Protein AF-A0A7Y1SN91-F1 (afdb_monomer_lite)

Secondary structure (DSSP, 8-state):
------HHHHHHHHHHHGGGG----------GGGSHHHHHHHHH-TTPPPGGGSPPPPS-PPPHHHHHHHHHHHHHHHHT-PPPPTT--PPPHHHHHHHHHHHHHHHHHHHHHS--

pLDDT: mean 74.77, std 13.77, range [41.28, 97.25]

Radius of gyration: 32.67 Å; chains: 1; bounding box: 34×99×69 Å

Structure (mmCIF, N/CA/C/O backbone):
data_AF-A0A7Y1SN91-F1
#
_entry.id   AF-A0A7Y1SN91-F1
#
loop_
_atom_site.group_PDB
_atom_site.id
_atom_site.type_symbol
_atom_site.label_atom_id
_atom_site.label_alt_id
_atom_site.label_comp_id
_atom_site.label_asym_id
_atom_site.label_entity_id
_atom_site.label_seq_id
_atom_site.pdbx_PDB_ins_code
_atom_site.Cartn_x
_atom_site.Cartn_y
_atom_site.Cartn_z
_atom_site.occupancy
_atom_site.B_iso_or_equiv
_atom_site.auth_seq_id
_atom_site.auth_comp_id
_atom_site.auth_asym_id
_atom_site.auth_atom_id
_atom_site.pdbx_PDB_model_num
ATOM 1 N N . MET A 1 1 ? -1.790 -69.692 9.616 1.00 41.28 1 MET A N 1
ATOM 2 C CA . MET A 1 1 ? -3.080 -68.992 9.434 1.00 41.28 1 MET A CA 1
ATOM 3 C C . MET A 1 1 ? -2.788 -67.490 9.421 1.00 41.28 1 MET A C 1
ATOM 5 O O . MET A 1 1 ? -2.461 -66.948 10.464 1.00 41.28 1 MET A O 1
ATOM 9 N N . ARG A 1 2 ? -2.725 -66.846 8.245 1.00 45.69 2 ARG A N 1
ATOM 10 C CA . ARG A 1 2 ? -2.419 -65.405 8.100 1.00 45.69 2 ARG A CA 1
ATOM 11 C C . ARG A 1 2 ? -3.704 -64.685 7.693 1.00 45.69 2 ARG A C 1
ATOM 13 O O . ARG A 1 2 ? -4.225 -64.962 6.618 1.00 45.69 2 ARG A O 1
ATOM 20 N N . MET A 1 3 ? -4.221 -63.807 8.552 1.00 55.34 3 MET A N 1
ATOM 21 C CA . MET A 1 3 ? -5.347 -62.934 8.206 1.00 55.34 3 MET A CA 1
ATOM 22 C C . MET A 1 3 ? -4.887 -61.860 7.208 1.00 55.34 3 MET A C 1
ATOM 24 O O . MET A 1 3 ? -3.833 -61.255 7.424 1.00 55.34 3 MET A O 1
ATOM 28 N N . PRO A 1 4 ? -5.645 -61.589 6.131 1.00 59.03 4 PRO A N 1
ATOM 29 C CA . PRO A 1 4 ? -5.341 -60.479 5.242 1.00 59.03 4 PRO A CA 1
ATOM 30 C C . PRO A 1 4 ? -5.710 -59.159 5.930 1.00 59.03 4 PRO A C 1
ATOM 32 O O . PRO A 1 4 ? -6.881 -58.859 6.158 1.00 59.03 4 PRO A O 1
ATOM 35 N N . ILE A 1 5 ? -4.693 -58.363 6.264 1.00 64.56 5 ILE A N 1
ATOM 36 C CA . ILE A 1 5 ? -4.860 -56.994 6.761 1.00 64.56 5 ILE A CA 1
ATOM 37 C C . ILE A 1 5 ? -5.513 -56.176 5.645 1.00 64.56 5 ILE A C 1
ATOM 39 O O . ILE A 1 5 ? -4.933 -55.953 4.579 1.00 64.56 5 ILE A O 1
ATOM 43 N N . ASN A 1 6 ? -6.755 -55.762 5.880 1.00 65.94 6 ASN A N 1
ATOM 44 C CA . ASN A 1 6 ? -7.540 -55.024 4.909 1.00 65.94 6 ASN A CA 1
ATOM 45 C C . ASN A 1 6 ? -6.995 -53.590 4.826 1.00 65.94 6 ASN A C 1
ATOM 47 O O . ASN A 1 6 ? -7.184 -52.793 5.743 1.00 65.94 6 ASN A O 1
ATOM 51 N N . LYS A 1 7 ? -6.287 -53.267 3.735 1.00 61.84 7 LYS A N 1
ATOM 52 C CA . LYS A 1 7 ? -5.561 -51.993 3.546 1.00 61.84 7 LYS A CA 1
ATOM 53 C C . LYS A 1 7 ? -6.443 -50.755 3.758 1.00 61.84 7 LYS A C 1
ATOM 55 O O . LYS A 1 7 ? -5.952 -49.722 4.195 1.00 61.84 7 LYS A O 1
ATOM 60 N N . ARG A 1 8 ? -7.751 -50.883 3.504 1.00 60.47 8 ARG A N 1
ATOM 61 C CA . ARG A 1 8 ? -8.748 -49.830 3.747 1.00 60.47 8 ARG A CA 1
ATOM 62 C C . ARG A 1 8 ? -8.961 -49.553 5.235 1.00 60.47 8 ARG A C 1
ATOM 64 O O . ARG A 1 8 ? -9.058 -48.395 5.599 1.00 60.47 8 ARG A O 1
ATOM 71 N N . LEU A 1 9 ? -8.973 -50.594 6.070 1.00 60.22 9 LEU A N 1
ATOM 72 C CA . LEU A 1 9 ? -9.137 -50.491 7.525 1.00 60.22 9 LEU A CA 1
ATOM 73 C C . LEU A 1 9 ? -7.893 -49.882 8.188 1.00 60.22 9 LEU A C 1
ATOM 75 O O . LEU A 1 9 ? -8.002 -49.121 9.140 1.00 60.22 9 LEU A O 1
ATOM 79 N N . PHE A 1 10 ? -6.707 -50.197 7.657 1.00 60.72 10 PHE A N 1
ATOM 80 C CA . PHE A 1 10 ? -5.448 -49.626 8.137 1.00 60.72 10 PHE A CA 1
ATOM 81 C C . PHE A 1 10 ? -5.342 -48.130 7.797 1.00 60.72 10 PHE A C 1
ATOM 83 O O . PHE A 1 10 ? -4.910 -47.336 8.626 1.00 60.72 10 PHE A O 1
ATOM 90 N N . ALA A 1 11 ? -5.803 -47.730 6.607 1.00 60.91 11 ALA A N 1
ATOM 91 C CA . ALA A 1 11 ? -5.794 -46.333 6.179 1.00 60.91 11 ALA A CA 1
ATOM 92 C C . ALA A 1 11 ? -6.732 -45.439 7.015 1.00 60.91 11 ALA A C 1
ATOM 94 O O . ALA A 1 11 ? -6.347 -44.326 7.369 1.00 60.91 11 ALA A O 1
ATOM 95 N N . THR A 1 12 ? -7.927 -45.914 7.393 1.00 61.06 12 THR A N 1
ATOM 96 C CA . THR A 1 12 ? -8.849 -45.142 8.251 1.00 61.06 12 THR A CA 1
ATOM 97 C C . THR A 1 12 ? -8.336 -44.975 9.679 1.00 61.06 12 THR A C 1
ATOM 99 O O . THR A 1 12 ? -8.543 -43.923 10.282 1.00 61.06 12 THR A O 1
ATOM 102 N N . LEU A 1 13 ? -7.642 -45.980 10.218 1.00 60.59 13 LEU A N 1
ATOM 103 C CA . LEU A 1 13 ? -7.136 -45.956 11.594 1.00 60.59 13 LEU A CA 1
ATOM 104 C C . LEU A 1 13 ? -5.947 -44.993 11.755 1.00 60.59 13 LEU A C 1
ATOM 106 O O . LEU A 1 13 ? -5.851 -44.299 12.763 1.00 60.59 13 LEU A O 1
ATOM 110 N N . VAL A 1 14 ? -5.094 -44.882 10.729 1.00 61.62 14 VAL A N 1
ATOM 111 C CA . VAL A 1 14 ? -3.988 -43.907 10.694 1.00 61.62 14 VAL A CA 1
ATOM 112 C C . VAL A 1 14 ? -4.508 -42.473 10.542 1.00 61.62 14 VAL A C 1
ATOM 114 O O . VAL A 1 14 ? -4.009 -41.572 11.213 1.00 61.62 14 VAL A O 1
ATOM 117 N N . LEU A 1 15 ? -5.544 -42.253 9.724 1.00 58.50 15 LEU A N 1
ATOM 118 C CA . LEU A 1 15 ? -6.100 -40.913 9.501 1.00 58.50 15 LEU A CA 1
ATOM 119 C C . LEU A 1 15 ? -6.830 -40.365 10.742 1.00 58.50 15 LEU A C 1
ATOM 121 O O . LEU A 1 15 ? -6.736 -39.176 11.034 1.00 58.50 15 LEU A O 1
ATOM 125 N N . SER A 1 16 ? -7.504 -41.227 11.513 1.00 60.22 16 SER A N 1
ATOM 126 C CA . SER A 1 16 ? -8.210 -40.814 12.736 1.00 60.22 16 SER A CA 1
ATOM 127 C C . SER A 1 16 ? -7.272 -40.472 13.902 1.00 60.22 16 SER A C 1
ATOM 129 O O . SER A 1 16 ? -7.673 -39.726 14.792 1.00 60.22 16 SER A O 1
ATOM 131 N N . GLY A 1 17 ? -6.036 -40.987 13.909 1.00 59.97 17 GLY A N 1
ATOM 132 C CA . GLY A 1 17 ? -5.041 -40.695 14.949 1.00 59.97 17 GLY A CA 1
ATOM 133 C C . GLY A 1 17 ? -4.372 -39.323 14.811 1.00 59.97 17 GLY A C 1
ATOM 134 O O . GLY A 1 17 ? -3.855 -38.795 15.791 1.00 59.97 17 GLY A O 1
ATOM 135 N N . MET A 1 18 ? -4.408 -38.715 13.620 1.00 59.00 18 MET A N 1
ATOM 136 C CA . MET A 1 18 ? -3.778 -37.409 13.374 1.00 59.00 18 MET A CA 1
ATOM 137 C C . MET A 1 18 ? -4.622 -36.215 13.852 1.00 59.00 18 MET A C 1
ATOM 139 O O . MET A 1 18 ? -4.093 -35.116 13.985 1.00 59.00 18 MET A O 1
ATOM 143 N N . VAL A 1 19 ? -5.911 -36.411 14.159 1.00 57.16 19 VAL A N 1
ATOM 144 C CA . VAL A 1 19 ? -6.825 -35.322 14.573 1.00 57.16 19 VAL A CA 1
ATOM 145 C C . VAL A 1 19 ? -6.782 -35.057 16.089 1.00 57.16 19 VAL A C 1
ATOM 147 O O . VAL A 1 19 ? -7.257 -34.027 16.554 1.00 57.16 19 VAL A O 1
ATOM 150 N N . SER A 1 20 ? -6.143 -35.924 16.884 1.00 57.84 20 SER A N 1
ATOM 151 C CA . SER A 1 20 ? -5.994 -35.730 18.339 1.00 57.84 20 SER A CA 1
ATOM 152 C C . SER A 1 20 ? -4.856 -34.775 18.743 1.00 57.84 20 SER A C 1
ATOM 154 O O . SER A 1 20 ? -4.572 -34.640 19.929 1.00 57.84 20 SER A O 1
ATOM 156 N N . GLY A 1 21 ? -4.197 -34.115 17.781 1.00 55.31 21 GLY A N 1
ATOM 157 C CA . GLY A 1 21 ? -3.034 -33.250 18.022 1.00 55.31 21 GLY A CA 1
ATOM 158 C C . GLY A 1 21 ? -3.332 -31.778 18.333 1.00 55.31 21 GLY A C 1
ATOM 159 O O . GLY A 1 21 ? -2.433 -31.074 18.782 1.00 55.31 21 GLY A O 1
ATOM 160 N N . CYS A 1 22 ? -4.562 -31.290 18.147 1.00 61.56 22 CYS A N 1
ATOM 161 C CA . CYS A 1 22 ? -4.929 -29.910 18.494 1.00 61.56 22 CYS A CA 1
ATOM 162 C C . CYS A 1 22 ? -5.331 -29.800 19.974 1.00 61.56 22 CYS A C 1
ATOM 164 O O . CYS A 1 22 ? -6.456 -29.424 20.300 1.00 61.56 22 CYS A O 1
ATOM 166 N N . ALA A 1 23 ? -4.429 -30.161 20.887 1.00 60.72 23 ALA A N 1
ATOM 167 C CA . ALA A 1 23 ? -4.586 -29.791 22.286 1.00 60.72 23 ALA A CA 1
ATOM 168 C C . ALA A 1 23 ? -4.234 -28.304 22.417 1.00 60.72 23 ALA A C 1
ATOM 170 O O . ALA A 1 23 ? -3.076 -27.918 22.278 1.00 60.72 23 ALA A O 1
ATOM 171 N N . SER A 1 24 ? -5.244 -27.466 22.658 1.00 63.34 24 SER A N 1
ATOM 172 C CA . SER A 1 24 ? -5.035 -26.083 23.082 1.00 63.34 24 SER A CA 1
ATOM 173 C C . SER A 1 24 ? -4.280 -26.112 24.409 1.00 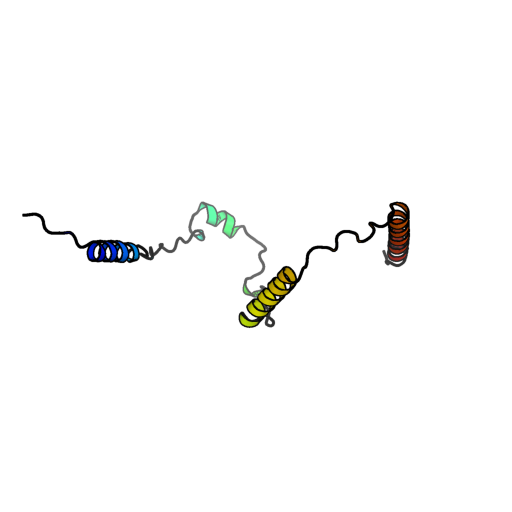63.34 24 SER A C 1
ATOM 175 O O . SER A 1 24 ? -4.858 -26.430 25.449 1.00 63.34 24 SER A O 1
ATOM 177 N N . ILE A 1 25 ? -2.978 -25.836 24.376 1.00 62.62 25 ILE A N 1
ATOM 178 C CA . ILE A 1 25 ? -2.195 -25.607 25.588 1.00 62.62 25 ILE A CA 1
ATOM 179 C C . ILE A 1 25 ? -2.745 -24.320 26.191 1.00 62.62 25 ILE A C 1
ATOM 181 O O . ILE A 1 25 ? -2.645 -23.254 25.589 1.00 62.62 25 ILE A O 1
ATOM 185 N N . ASN A 1 26 ? -3.384 -24.435 27.353 1.00 61.22 26 ASN A N 1
ATOM 186 C CA . ASN A 1 26 ? -3.808 -23.282 28.129 1.00 61.22 26 ASN A CA 1
ATOM 187 C C . ASN A 1 26 ? -2.529 -22.650 28.687 1.00 61.22 26 ASN A C 1
ATOM 189 O O . ASN A 1 26 ? -1.957 -23.140 29.663 1.00 61.22 26 ASN A O 1
ATOM 193 N N . MET A 1 27 ? -1.995 -21.668 27.962 1.00 59.53 27 MET A N 1
ATOM 194 C CA . MET A 1 27 ? -0.816 -20.930 28.389 1.00 59.53 27 MET A CA 1
ATOM 195 C C . MET A 1 27 ? -1.211 -20.169 29.662 1.00 59.53 27 MET A C 1
ATOM 197 O O . MET A 1 27 ? -2.254 -19.516 29.653 1.00 59.53 27 MET A O 1
ATOM 201 N N . PRO A 1 28 ? -0.453 -20.270 30.766 1.00 67.94 28 PRO A N 1
ATOM 202 C CA . PRO A 1 28 ? -0.707 -19.413 31.917 1.00 67.94 28 PRO A CA 1
ATOM 203 C C . PRO A 1 28 ? -0.593 -17.949 31.477 1.00 67.94 28 PRO A C 1
ATOM 205 O O . PRO A 1 28 ? 0.249 -17.643 30.632 1.00 67.94 28 PRO A O 1
ATOM 208 N N . ASP A 1 29 ? -1.412 -17.061 32.047 1.00 65.69 29 ASP A N 1
ATOM 209 C CA . ASP A 1 29 ? -1.281 -15.614 31.847 1.00 65.69 29 ASP A CA 1
ATOM 210 C C . ASP A 1 29 ? 0.109 -15.175 32.329 1.00 65.69 29 ASP A C 1
ATOM 212 O O . ASP A 1 29 ? 0.354 -14.958 33.520 1.00 65.69 29 ASP A O 1
ATOM 216 N N . LEU A 1 30 ? 1.057 -15.113 31.394 1.00 63.06 30 LEU A N 1
ATOM 217 C CA . LEU A 1 30 ? 2.388 -14.583 31.625 1.00 63.06 30 LEU A CA 1
ATOM 218 C C . LEU A 1 30 ? 2.261 -13.064 31.653 1.00 63.06 30 LEU A C 1
ATOM 220 O O . LEU A 1 30 ? 2.294 -12.389 30.629 1.00 63.06 30 LEU A O 1
ATOM 224 N N . ASP A 1 31 ? 2.076 -12.529 32.851 1.00 63.69 31 ASP A N 1
ATOM 225 C CA . ASP A 1 31 ? 2.065 -11.094 33.092 1.00 63.69 31 ASP A CA 1
ATOM 226 C C . ASP A 1 31 ? 3.512 -10.576 33.114 1.00 63.69 31 ASP A C 1
ATOM 228 O O . ASP A 1 31 ? 4.137 -10.435 34.169 1.00 63.69 31 ASP A O 1
ATOM 232 N N . PHE A 1 32 ? 4.074 -10.356 31.921 1.00 62.03 32 PHE A N 1
ATOM 233 C CA . PHE A 1 32 ? 5.455 -9.895 31.726 1.00 62.03 32 PHE A CA 1
ATOM 234 C C . PHE A 1 32 ? 5.745 -8.555 32.426 1.00 62.03 32 PHE A C 1
ATOM 236 O O . PHE A 1 32 ? 6.898 -8.272 32.739 1.00 62.03 32 PHE A O 1
ATOM 243 N N . ILE A 1 33 ? 4.709 -7.772 32.749 1.00 60.09 33 ILE A N 1
ATOM 244 C CA . ILE A 1 33 ? 4.811 -6.492 33.469 1.00 60.09 33 ILE A CA 1
ATOM 245 C C . ILE A 1 33 ? 5.204 -6.708 34.943 1.00 60.09 33 ILE A C 1
ATOM 247 O O . ILE A 1 33 ? 5.789 -5.831 35.578 1.00 60.09 33 ILE A O 1
ATOM 251 N N . LYS A 1 34 ? 4.934 -7.893 35.508 1.00 60.34 34 LYS A N 1
ATOM 252 C CA . LYS A 1 34 ? 5.320 -8.245 36.888 1.00 60.34 34 LYS A CA 1
ATOM 253 C C . LYS A 1 34 ? 6.762 -8.735 37.016 1.00 60.34 34 LYS A C 1
ATOM 255 O O . LYS A 1 34 ? 7.218 -8.962 38.139 1.00 60.34 34 LYS A O 1
ATOM 260 N N . ILE A 1 35 ? 7.474 -8.919 35.905 1.00 68.75 35 ILE A N 1
ATOM 261 C CA . ILE A 1 35 ? 8.887 -9.292 35.928 1.00 68.75 35 ILE A CA 1
ATOM 262 C C . ILE A 1 35 ? 9.685 -8.042 36.328 1.00 68.75 35 ILE A C 1
ATOM 264 O O . ILE A 1 35 ? 9.550 -7.007 35.676 1.00 68.75 35 ILE A O 1
ATOM 268 N N . PRO A 1 36 ? 10.507 -8.100 37.391 1.00 62.47 36 PRO A N 1
ATOM 269 C CA . PRO A 1 36 ? 11.171 -6.918 37.943 1.00 62.47 36 PRO A CA 1
ATOM 270 C C . PRO A 1 36 ? 12.057 -6.185 36.925 1.00 62.47 36 PRO A C 1
ATOM 272 O O . PRO A 1 36 ? 12.138 -4.965 36.979 1.00 62.47 36 PRO A O 1
ATOM 275 N N . GLU A 1 37 ? 12.639 -6.911 35.966 1.00 65.25 37 GLU A N 1
ATOM 276 C CA . GLU A 1 37 ? 13.458 -6.359 34.875 1.00 65.25 37 GLU A CA 1
ATOM 277 C C . GLU A 1 37 ? 12.655 -5.460 33.917 1.00 65.25 37 GLU A C 1
ATOM 279 O O . GLU A 1 37 ? 13.172 -4.456 33.446 1.00 65.25 37 GLU A O 1
ATOM 284 N N . PHE A 1 38 ? 11.378 -5.771 33.674 1.00 61.75 38 PHE A N 1
ATOM 285 C CA . PHE A 1 38 ? 10.495 -4.977 32.810 1.00 61.75 38 PHE A CA 1
ATOM 286 C C . PHE A 1 38 ? 9.710 -3.918 33.580 1.00 61.75 38 PHE A C 1
ATOM 288 O O . PHE A 1 38 ? 9.209 -2.970 32.983 1.00 61.75 38 PHE A O 1
ATOM 295 N N . LYS A 1 39 ? 9.584 -4.072 34.901 1.00 63.91 39 LYS A N 1
ATOM 296 C CA . LYS A 1 39 ? 8.823 -3.161 35.754 1.00 63.91 39 LYS A CA 1
ATOM 297 C C . LYS A 1 39 ? 9.487 -1.789 35.861 1.00 63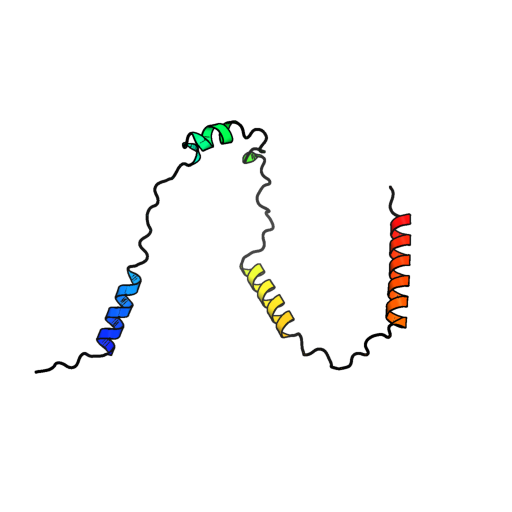.91 39 LYS A C 1
ATOM 299 O O . LYS A 1 39 ? 8.804 -0.784 35.729 1.00 63.91 39 LYS A O 1
ATOM 304 N N . GLU A 1 40 ? 10.804 -1.747 36.057 1.00 65.88 40 GLU A N 1
ATOM 305 C CA . GLU A 1 40 ? 11.548 -0.483 36.146 1.00 65.88 40 GLU A CA 1
ATOM 306 C C . GLU A 1 40 ? 11.558 0.260 34.802 1.00 65.88 40 GLU A C 1
ATOM 308 O O . GLU A 1 40 ? 11.411 1.479 34.764 1.00 65.88 40 GLU A O 1
ATOM 313 N N . GLU A 1 41 ? 11.661 -0.466 33.686 1.00 63.00 41 GLU A N 1
ATOM 314 C CA . GLU A 1 41 ? 11.590 0.126 32.350 1.00 63.00 41 GLU A CA 1
ATOM 315 C C . GLU A 1 41 ? 10.166 0.614 32.045 1.00 63.00 41 GLU A C 1
ATOM 317 O O . GLU A 1 41 ? 9.995 1.771 31.674 1.00 63.00 41 GLU A O 1
ATOM 322 N N . ALA A 1 42 ? 9.136 -0.198 32.314 1.00 62.69 42 ALA A N 1
ATOM 323 C CA . ALA A 1 42 ? 7.729 0.156 32.108 1.00 62.69 42 ALA A CA 1
ATOM 324 C C . ALA A 1 42 ? 7.247 1.326 32.985 1.00 62.69 42 ALA A C 1
ATOM 326 O O . ALA A 1 42 ? 6.458 2.144 32.518 1.00 62.69 42 ALA A O 1
ATOM 327 N N . GLU A 1 43 ? 7.717 1.438 34.231 1.00 66.50 43 GLU A N 1
ATOM 328 C CA . GLU A 1 43 ? 7.392 2.566 35.121 1.00 66.50 43 GLU A CA 1
ATOM 329 C C . GLU A 1 43 ? 8.071 3.876 34.677 1.00 66.50 43 GLU A C 1
ATOM 331 O O . GLU A 1 43 ? 7.559 4.959 34.965 1.00 66.50 43 GLU A O 1
ATOM 336 N N . ASN A 1 44 ? 9.181 3.788 33.933 1.00 67.38 44 ASN A N 1
ATOM 337 C CA . ASN A 1 44 ? 9.928 4.935 33.406 1.00 67.38 44 ASN A CA 1
ATOM 338 C C . ASN A 1 44 ? 9.583 5.296 31.947 1.00 67.38 44 ASN A C 1
ATOM 340 O O . ASN A 1 44 ? 10.108 6.280 31.418 1.00 67.38 44 ASN A O 1
ATOM 344 N N . LEU A 1 45 ? 8.676 4.557 31.301 1.00 62.78 45 LEU A N 1
ATOM 345 C CA . LEU A 1 45 ? 8.104 4.876 29.989 1.00 62.78 45 LEU A CA 1
ATOM 346 C C . LEU A 1 45 ? 7.110 6.053 30.104 1.00 62.78 45 LEU A C 1
ATOM 348 O O . LEU A 1 45 ? 5.902 5.915 29.928 1.00 62.78 45 LEU A O 1
ATOM 352 N N . GLY A 1 46 ? 7.615 7.241 30.436 1.00 66.00 46 GLY A N 1
ATOM 353 C CA . GLY A 1 46 ? 6.835 8.477 30.448 1.00 66.00 46 GLY A CA 1
ATOM 354 C C . GLY A 1 46 ? 6.574 9.008 29.034 1.00 66.00 46 GLY A C 1
ATOM 355 O O . GLY A 1 46 ? 7.463 8.993 28.187 1.00 66.00 46 GLY A O 1
ATOM 356 N N . GLY A 1 47 ? 5.369 9.532 28.787 1.00 71.69 47 GLY A N 1
ATOM 357 C CA . GLY A 1 47 ? 5.047 10.279 27.561 1.00 71.69 47 GLY A CA 1
ATOM 358 C C . GLY A 1 47 ? 4.293 9.511 26.473 1.00 71.69 47 GLY A C 1
ATOM 359 O O . GLY A 1 47 ? 4.152 10.030 25.367 1.00 71.69 47 GLY A O 1
ATOM 360 N N . TYR A 1 48 ? 3.781 8.313 26.758 1.00 69.50 48 TYR A N 1
ATOM 361 C CA . TYR A 1 48 ? 2.843 7.663 25.845 1.00 69.50 48 TYR A CA 1
ATOM 362 C C . TYR A 1 48 ? 1.479 8.358 25.928 1.00 69.50 48 TYR A C 1
ATOM 364 O O . TYR A 1 48 ? 1.011 8.634 27.035 1.00 69.50 48 TYR A O 1
ATOM 372 N N . PRO A 1 49 ? 0.836 8.656 24.786 1.00 72.94 49 PRO A N 1
ATOM 373 C CA . PRO A 1 49 ? -0.550 9.099 24.792 1.00 72.94 49 PRO A CA 1
ATOM 374 C C . PRO A 1 49 ? -1.411 8.039 25.483 1.00 72.94 49 PRO A C 1
ATOM 376 O O . PRO A 1 49 ? -1.143 6.837 25.352 1.00 72.94 49 PRO A O 1
ATOM 379 N N . ASN A 1 50 ? -2.423 8.469 26.238 1.00 76.62 50 ASN A N 1
ATOM 380 C CA . ASN A 1 50 ? -3.302 7.514 26.899 1.00 76.62 50 ASN A CA 1
ATOM 381 C C . ASN A 1 50 ? -4.008 6.668 25.835 1.00 76.62 50 ASN A C 1
ATOM 383 O O . ASN A 1 50 ? -4.264 7.130 24.724 1.00 76.62 50 ASN A O 1
ATOM 387 N N . VAL A 1 51 ? -4.383 5.435 26.178 1.00 78.62 51 VAL A N 1
ATOM 388 C CA . VAL A 1 51 ? -5.214 4.603 25.286 1.00 78.62 51 VAL A CA 1
ATOM 389 C C . VAL A 1 51 ? -6.532 5.316 24.953 1.00 78.62 51 VAL A C 1
ATOM 391 O O . VAL A 1 51 ? -7.069 5.156 23.863 1.00 78.62 51 VAL A O 1
ATOM 394 N N . GLU A 1 52 ? -7.017 6.156 25.868 1.00 78.81 52 GLU A N 1
ATOM 395 C CA . GLU A 1 52 ? -8.178 7.034 25.685 1.00 78.81 52 GLU A CA 1
ATOM 396 C C . GLU A 1 52 ? -7.933 8.160 24.665 1.00 78.81 52 GLU A C 1
ATOM 398 O O . GLU A 1 52 ? -8.872 8.596 24.002 1.00 78.81 52 GLU A O 1
ATOM 403 N N . ASP A 1 53 ? -6.677 8.585 24.501 1.00 79.94 53 ASP A N 1
ATOM 404 C CA . ASP A 1 53 ? -6.240 9.578 23.512 1.00 79.94 53 ASP A CA 1
ATOM 405 C C . ASP A 1 53 ? -5.934 8.939 22.147 1.00 79.94 53 ASP A C 1
ATOM 407 O O . ASP A 1 53 ? -5.583 9.636 21.188 1.00 79.94 53 ASP A O 1
ATOM 411 N N . ALA A 1 54 ? -6.036 7.609 22.032 1.00 82.88 54 ALA A N 1
ATOM 412 C CA . ALA A 1 54 ? -5.863 6.939 20.758 1.00 82.88 54 ALA A CA 1
ATOM 413 C C . ALA A 1 54 ? -6.965 7.392 19.782 1.00 82.88 54 ALA A C 1
ATOM 415 O O . ALA A 1 54 ? -8.138 7.500 20.163 1.00 82.88 54 ALA A O 1
ATOM 416 N N . PRO A 1 55 ? -6.628 7.630 18.502 1.00 81.44 55 PRO A N 1
ATOM 417 C CA . PRO A 1 55 ? -7.632 7.866 17.482 1.00 81.44 55 PRO A CA 1
ATOM 418 C C . PRO A 1 55 ? -8.663 6.739 17.494 1.00 81.44 55 PRO A C 1
ATOM 420 O O . PRO A 1 55 ? -8.316 5.557 17.549 1.00 81.44 55 PRO A O 1
ATOM 423 N N . GLN A 1 56 ? -9.937 7.115 17.428 1.00 81.56 56 GLN A N 1
ATOM 424 C CA . GLN A 1 56 ? -11.014 6.146 17.289 1.00 81.56 56 GLN A CA 1
ATOM 425 C C . GLN A 1 56 ? -10.789 5.309 16.028 1.00 81.56 56 GLN A C 1
ATOM 427 O O . GLN A 1 56 ? -10.286 5.809 15.017 1.00 81.56 56 GLN A O 1
ATOM 432 N N . VAL A 1 57 ? -11.176 4.032 16.097 1.00 80.38 57 VAL A N 1
ATOM 433 C CA . VAL A 1 57 ? -11.125 3.130 14.944 1.00 80.38 57 VAL A CA 1
ATOM 434 C C . VAL A 1 57 ? -11.821 3.819 13.765 1.00 80.38 57 VAL A C 1
ATOM 436 O O . VAL A 1 57 ? -12.929 4.336 13.948 1.00 80.38 57 VAL A O 1
ATOM 439 N N . PRO A 1 58 ? -11.197 3.856 12.572 1.00 80.56 58 PRO A N 1
ATOM 440 C CA . PRO A 1 58 ? -11.824 4.450 11.405 1.00 80.56 58 PRO A CA 1
ATOM 441 C C . PRO A 1 58 ? -13.222 3.864 11.201 1.00 80.56 58 PRO A C 1
ATOM 443 O O . PRO A 1 58 ? -13.412 2.651 11.238 1.00 80.56 58 PRO A O 1
ATOM 446 N N . THR A 1 59 ? -14.216 4.724 11.008 1.00 83.12 59 THR A N 1
ATOM 447 C CA . THR A 1 59 ? -15.598 4.284 10.764 1.00 83.12 59 THR A CA 1
ATOM 448 C C . THR A 1 59 ? -15.811 3.831 9.321 1.00 83.12 59 THR A C 1
ATOM 450 O O . THR A 1 59 ? -16.754 3.097 9.041 1.00 83.12 59 THR A O 1
ATOM 453 N N . ASP A 1 60 ? -14.912 4.227 8.418 1.00 82.88 60 ASP A N 1
ATOM 454 C CA . ASP A 1 60 ? -14.887 3.834 7.010 1.00 82.88 60 ASP A CA 1
ATOM 455 C C . ASP A 1 60 ? -13.843 2.735 6.769 1.00 82.88 60 ASP A C 1
ATOM 457 O O . ASP A 1 60 ? -12.813 2.929 6.119 1.00 82.88 60 ASP A O 1
ATOM 461 N N . ILE A 1 61 ? -14.070 1.568 7.371 1.00 86.69 61 ILE A N 1
ATOM 462 C CA . ILE A 1 61 ? -13.286 0.370 7.065 1.00 86.69 61 ILE A CA 1
ATOM 463 C C . ILE A 1 61 ? -14.026 -0.405 5.981 1.00 86.69 61 ILE A C 1
ATOM 465 O O . ILE A 1 61 ? -15.224 -0.675 6.080 1.00 86.69 61 ILE A O 1
ATOM 469 N N . ARG A 1 62 ? -13.294 -0.790 4.934 1.00 88.94 62 ARG A N 1
ATOM 470 C CA . ARG A 1 62 ? -13.829 -1.646 3.872 1.00 88.94 62 ARG A CA 1
ATOM 471 C C . ARG A 1 62 ? -14.299 -2.974 4.460 1.00 88.94 62 ARG A C 1
ATOM 473 O O . ARG A 1 62 ? -13.591 -3.586 5.254 1.00 88.94 62 ARG A O 1
ATOM 480 N N . SER A 1 63 ? -15.461 -3.443 4.017 1.00 92.56 63 SER A N 1
ATOM 481 C CA . SER A 1 63 ? -15.952 -4.772 4.377 1.00 92.56 63 SER A CA 1
ATOM 482 C C . SER A 1 63 ? -15.098 -5.877 3.752 1.00 92.56 63 SER A C 1
ATOM 484 O O . SER A 1 63 ? -14.502 -5.687 2.689 1.00 92.56 63 SER A O 1
ATOM 486 N N . ASP A 1 64 ? -15.106 -7.063 4.360 1.00 93.25 64 ASP A N 1
ATOM 487 C CA . ASP A 1 64 ? -14.419 -8.253 3.834 1.00 93.25 64 ASP A CA 1
ATOM 488 C C . ASP A 1 64 ? -14.819 -8.548 2.380 1.00 93.25 64 ASP A C 1
ATOM 490 O O . ASP A 1 64 ? -13.980 -8.809 1.522 1.00 93.25 64 ASP A O 1
ATOM 494 N N . ALA A 1 65 ? -16.110 -8.407 2.063 1.00 95.50 65 ALA A N 1
ATOM 495 C CA . ALA A 1 65 ? -16.621 -8.595 0.708 1.00 95.50 65 ALA A CA 1
ATOM 496 C C . ALA A 1 65 ? -16.044 -7.576 -0.291 1.00 95.50 65 ALA A C 1
ATOM 498 O O . ALA A 1 65 ? -15.823 -7.908 -1.459 1.00 95.50 65 ALA A O 1
ATOM 499 N N . GLN A 1 66 ? -15.808 -6.337 0.150 1.00 95.50 66 GLN A N 1
ATOM 500 C CA . GLN A 1 66 ? -15.201 -5.303 -0.681 1.00 95.50 66 GLN A CA 1
ATOM 501 C C . GLN A 1 66 ? -13.710 -5.589 -0.904 1.00 95.50 66 GLN A C 1
ATOM 503 O O . GLN A 1 66 ? -13.243 -5.483 -2.038 1.00 95.50 66 GLN A O 1
ATOM 508 N N . TRP A 1 67 ? -12.993 -6.047 0.127 1.00 95.81 67 TRP A N 1
ATOM 509 C CA . TRP A 1 67 ? -11.610 -6.514 -0.004 1.00 95.81 67 TRP A CA 1
ATOM 510 C C . TRP A 1 67 ? -11.476 -7.670 -0.995 1.00 95.81 67 TRP A C 1
ATOM 512 O O . TRP A 1 67 ? -10.653 -7.608 -1.910 1.00 95.81 67 TRP A O 1
ATOM 522 N N . ASP A 1 68 ? -12.331 -8.684 -0.873 1.00 96.50 68 ASP A N 1
ATOM 523 C CA . ASP A 1 68 ? -12.347 -9.838 -1.773 1.00 96.50 68 ASP A CA 1
ATOM 524 C C . ASP A 1 68 ? -12.639 -9.441 -3.221 1.00 96.50 68 ASP A C 1
ATOM 526 O O . ASP A 1 68 ? -12.034 -9.964 -4.165 1.00 96.50 68 ASP A O 1
ATOM 530 N N . LYS A 1 69 ? -13.590 -8.524 -3.419 1.00 97.25 69 LYS A N 1
ATOM 531 C CA . LYS A 1 69 ? -13.940 -8.007 -4.743 1.00 97.25 69 LYS A CA 1
ATOM 532 C C . LYS A 1 69 ? -12.754 -7.285 -5.376 1.00 97.25 69 LYS A C 1
ATOM 534 O O . LYS A 1 69 ? -12.431 -7.565 -6.531 1.00 97.25 69 LYS A O 1
ATOM 539 N N . ASP A 1 70 ? -12.103 -6.398 -4.633 1.00 95.31 70 ASP A N 1
ATOM 540 C CA . ASP A 1 70 ? -10.974 -5.611 -5.133 1.00 95.31 70 ASP A CA 1
ATOM 541 C C . ASP A 1 70 ? -9.764 -6.504 -5.435 1.00 95.31 70 ASP A C 1
ATOM 543 O O . ASP A 1 70 ? -9.129 -6.362 -6.484 1.00 95.31 70 ASP A O 1
ATOM 547 N N . ALA A 1 71 ? -9.495 -7.495 -4.580 1.00 96.69 71 ALA A N 1
ATOM 548 C CA . ALA A 1 71 ? -8.456 -8.493 -4.817 1.00 96.69 71 ALA A CA 1
ATOM 549 C C . ALA A 1 71 ? -8.712 -9.276 -6.115 1.00 96.69 71 ALA A C 1
ATOM 551 O O . ALA A 1 71 ? -7.825 -9.381 -6.966 1.00 96.69 71 ALA A O 1
ATOM 552 N N . LYS A 1 72 ? -9.945 -9.758 -6.328 1.00 96.88 72 LYS A N 1
ATOM 553 C CA . LYS A 1 72 ? -10.329 -10.455 -7.570 1.00 96.88 72 LYS A CA 1
ATOM 554 C C . LYS A 1 72 ? -10.190 -9.560 -8.800 1.00 96.88 72 LYS A C 1
ATOM 556 O O . LYS A 1 72 ? -9.745 -10.033 -9.842 1.00 96.88 72 LYS A O 1
ATOM 561 N N . GLN A 1 73 ? -10.530 -8.276 -8.691 1.00 96.31 73 GLN A N 1
ATOM 562 C CA . GLN A 1 73 ? -10.351 -7.319 -9.786 1.00 96.31 73 GLN A CA 1
ATOM 563 C C . GLN A 1 73 ? -8.875 -7.098 -10.127 1.00 96.31 73 GLN A C 1
ATOM 565 O O . GLN A 1 73 ? -8.530 -7.035 -11.306 1.00 96.31 73 GLN A O 1
ATOM 570 N N . LEU A 1 74 ? -7.998 -7.002 -9.126 1.00 94.94 74 LEU A N 1
ATOM 571 C CA . LEU A 1 74 ? -6.556 -6.885 -9.349 1.00 94.94 74 LEU A CA 1
ATOM 572 C C . LEU A 1 74 ? -5.980 -8.137 -10.009 1.00 94.94 74 LEU A C 1
ATOM 574 O O . LEU A 1 74 ? -5.210 -8.022 -10.960 1.00 94.94 74 LEU A O 1
ATOM 578 N N . MET A 1 75 ? -6.392 -9.322 -9.555 1.00 94.56 75 MET A N 1
ATOM 579 C CA . MET A 1 75 ? -5.988 -10.584 -10.177 1.00 94.56 75 MET A CA 1
ATOM 580 C C . MET A 1 75 ? -6.464 -10.667 -11.628 1.00 94.56 75 MET A C 1
ATOM 582 O O . MET A 1 75 ? -5.663 -10.959 -12.508 1.00 94.56 75 MET A O 1
ATOM 586 N N . ALA A 1 76 ? -7.722 -10.314 -11.901 1.00 94.06 76 ALA A N 1
ATOM 587 C CA . ALA A 1 76 ? -8.254 -10.284 -13.260 1.00 94.06 76 ALA A CA 1
ATOM 588 C C . ALA A 1 76 ? -7.501 -9.290 -14.157 1.00 94.06 76 ALA A C 1
ATOM 590 O O . ALA A 1 76 ? -7.209 -9.605 -15.306 1.00 94.06 76 ALA A O 1
ATOM 591 N N . LYS A 1 77 ? -7.136 -8.110 -13.632 1.00 92.00 77 LYS A N 1
ATOM 592 C CA . LYS A 1 77 ? -6.299 -7.143 -14.357 1.00 92.00 77 LYS A CA 1
ATOM 593 C C . LYS A 1 77 ? -4.924 -7.721 -14.668 1.00 92.00 77 LYS A C 1
ATOM 595 O O . LYS A 1 77 ? -4.511 -7.653 -15.819 1.00 92.00 77 LYS A O 1
ATOM 600 N N . ARG A 1 78 ? -4.249 -8.323 -13.683 1.00 88.25 78 ARG A N 1
ATOM 601 C CA . ARG A 1 78 ? -2.964 -9.015 -13.877 1.00 88.25 78 ARG A CA 1
ATOM 602 C C . ARG A 1 78 ? -3.073 -10.076 -14.973 1.00 88.25 78 ARG A C 1
ATOM 604 O O . ARG A 1 78 ? -2.252 -10.100 -15.877 1.00 88.25 78 ARG A O 1
ATOM 611 N N . ASP A 1 79 ? -4.096 -10.916 -14.901 1.00 89.62 79 ASP A N 1
ATOM 612 C CA . ASP A 1 79 ? -4.290 -12.028 -15.836 1.00 89.62 79 ASP A CA 1
ATOM 613 C C . ASP A 1 79 ? -4.706 -11.544 -17.233 1.00 89.62 79 ASP A C 1
ATOM 615 O O . ASP A 1 79 ? -4.503 -12.247 -18.219 1.00 89.62 79 ASP A O 1
ATOM 619 N N . SER A 1 80 ? -5.255 -10.329 -17.330 1.00 86.62 80 SER A N 1
ATOM 620 C CA . SER A 1 80 ? -5.569 -9.672 -18.601 1.00 86.62 80 SER A CA 1
ATOM 621 C C . SER A 1 80 ? -4.364 -9.029 -19.288 1.00 86.62 80 SER A C 1
ATOM 623 O O . SER A 1 80 ? -4.497 -8.611 -20.440 1.00 86.62 80 SER A O 1
ATOM 625 N N . PHE A 1 81 ? -3.198 -8.946 -18.631 1.00 83.62 81 PHE A N 1
ATOM 626 C CA . PHE A 1 81 ? -1.976 -8.547 -19.324 1.00 83.62 81 PHE A CA 1
ATOM 627 C C . PHE A 1 81 ? -1.612 -9.641 -20.325 1.00 83.62 81 PHE A C 1
ATOM 629 O O . PHE A 1 81 ? -1.114 -10.709 -19.971 1.00 83.62 81 PHE A O 1
ATOM 636 N N . GLY A 1 82 ? -1.888 -9.361 -21.596 1.00 79.56 82 GLY A N 1
ATOM 637 C CA . GLY A 1 82 ? -1.345 -10.138 -22.695 1.00 79.56 82 GLY A CA 1
ATOM 638 C C . GLY A 1 82 ? 0.178 -9.996 -22.766 1.00 79.56 82 GLY A C 1
ATOM 639 O O . GLY A 1 82 ? 0.758 -9.127 -22.106 1.00 79.56 82 GLY A O 1
ATOM 640 N N . PRO A 1 83 ? 0.844 -10.832 -23.578 1.00 75.12 83 PRO A N 1
ATOM 641 C CA . PRO A 1 83 ? 2.234 -10.584 -23.930 1.00 75.12 83 PRO A CA 1
ATOM 642 C C . PRO A 1 83 ? 2.365 -9.151 -24.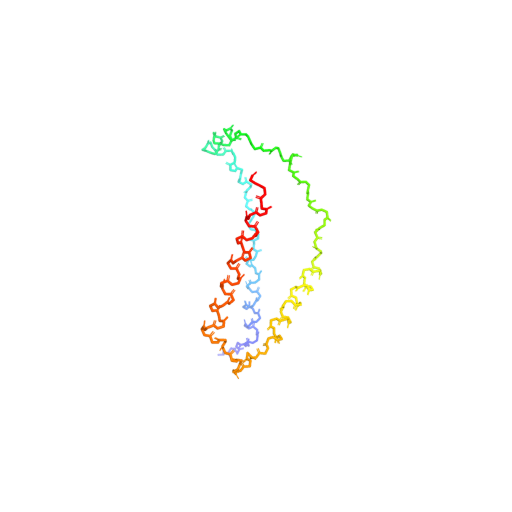459 1.00 75.12 83 PRO A C 1
ATOM 644 O O . PRO A 1 83 ? 1.539 -8.708 -25.261 1.00 75.12 83 PRO A O 1
ATOM 647 N N . VAL A 1 84 ? 3.386 -8.429 -23.986 1.00 70.81 84 VAL A N 1
ATOM 648 C CA . VAL A 1 84 ? 3.763 -7.136 -24.568 1.00 70.81 84 VAL A CA 1
ATOM 649 C C . VAL A 1 84 ? 3.938 -7.372 -26.070 1.00 70.81 84 VAL A C 1
ATOM 651 O O . VAL A 1 84 ? 4.643 -8.322 -26.424 1.00 70.81 84 VAL A O 1
ATOM 654 N N . PRO A 1 85 ? 3.281 -6.593 -26.950 1.00 69.56 85 PRO A N 1
ATOM 655 C CA . PRO A 1 85 ? 3.485 -6.722 -28.383 1.00 69.56 85 PRO A CA 1
ATOM 656 C C . PRO A 1 85 ? 4.985 -6.647 -28.668 1.00 69.56 85 PRO A C 1
ATOM 658 O O . PRO A 1 85 ? 5.631 -5.651 -28.342 1.00 69.56 85 PRO A O 1
ATOM 661 N N . GLU A 1 86 ? 5.562 -7.715 -29.221 1.00 66.88 86 GLU A N 1
ATOM 662 C CA . GLU A 1 86 ? 6.937 -7.655 -29.702 1.00 66.88 86 GLU A CA 1
ATOM 663 C C . GLU A 1 86 ? 6.995 -6.577 -30.787 1.00 66.88 86 GLU A C 1
ATOM 665 O O . GLU A 1 86 ? 6.386 -6.717 -31.848 1.00 66.88 86 GLU A O 1
ATOM 670 N N . GLY A 1 87 ? 7.706 -5.485 -30.502 1.00 60.31 87 GLY A N 1
ATOM 671 C CA . GLY A 1 87 ? 7.992 -4.452 -31.490 1.00 60.31 87 GLY A CA 1
ATOM 672 C C . GLY A 1 87 ? 7.203 -3.152 -31.376 1.00 60.31 87 GLY A C 1
ATOM 673 O O . GLY A 1 87 ? 7.086 -2.468 -32.392 1.00 60.31 87 GLY A O 1
ATOM 674 N N . GLU A 1 88 ? 6.731 -2.736 -30.190 1.00 61.88 88 GLU A N 1
ATOM 675 C CA . GLU A 1 88 ? 6.624 -1.280 -30.010 1.00 61.88 88 GLU A CA 1
ATOM 676 C C . GLU A 1 88 ? 8.014 -0.683 -30.271 1.00 61.88 88 GLU A C 1
ATOM 678 O O . GLU A 1 88 ? 8.995 -1.173 -29.694 1.00 61.88 88 GLU A O 1
ATOM 683 N N . PRO A 1 89 ? 8.147 0.290 -31.193 1.00 64.94 89 PRO A N 1
ATOM 684 C CA . PRO A 1 89 ? 9.428 0.917 -31.432 1.00 64.94 89 PRO A CA 1
ATOM 685 C C . PRO A 1 89 ? 9.864 1.529 -30.108 1.00 64.94 89 PRO A C 1
ATOM 687 O O . PRO A 1 89 ? 9.224 2.442 -29.591 1.00 64.94 89 PRO A O 1
ATOM 690 N N . MET A 1 90 ? 10.935 0.977 -29.542 1.00 67.94 90 MET A N 1
ATOM 691 C CA . MET A 1 90 ? 11.647 1.628 -28.460 1.00 67.94 90 MET A CA 1
ATOM 692 C C . MET A 1 90 ? 11.974 3.024 -28.974 1.00 67.94 90 MET A C 1
ATOM 694 O O . MET A 1 90 ? 12.581 3.155 -30.041 1.00 67.94 90 MET A O 1
ATOM 698 N N . GLU A 1 91 ? 11.473 4.043 -28.279 1.00 70.94 91 GLU A N 1
ATOM 699 C CA . GLU A 1 91 ? 11.752 5.426 -28.642 1.00 70.94 91 GLU A CA 1
ATOM 700 C C . GLU A 1 91 ? 13.254 5.578 -28.811 1.00 70.94 91 GLU A C 1
ATOM 702 O O . GLU A 1 91 ? 14.040 5.030 -28.031 1.00 70.94 91 GLU A O 1
ATOM 707 N N . SER A 1 92 ? 13.651 6.276 -29.869 1.00 80.50 92 SER A N 1
ATOM 708 C CA . SER A 1 92 ? 15.066 6.520 -30.097 1.00 80.50 92 SER A CA 1
ATOM 709 C C . SER A 1 92 ? 15.652 7.249 -28.887 1.00 80.50 92 SER A C 1
ATOM 711 O O . SER A 1 92 ? 14.970 8.051 -28.240 1.00 80.50 92 SER A O 1
ATOM 713 N N . ASP A 1 93 ? 16.938 7.039 -28.605 1.00 81.50 93 ASP A N 1
ATOM 714 C CA . ASP A 1 93 ? 17.621 7.742 -27.510 1.00 81.50 93 ASP A CA 1
ATOM 715 C C . ASP A 1 93 ? 17.432 9.271 -27.601 1.00 81.50 93 ASP A C 1
ATOM 717 O O . ASP A 1 93 ? 17.345 9.963 -26.590 1.00 81.50 93 ASP A O 1
ATOM 721 N N . ALA A 1 94 ? 17.299 9.809 -28.819 1.00 83.69 94 ALA A N 1
ATOM 722 C CA . ALA A 1 94 ? 17.015 11.220 -29.065 1.00 83.69 94 ALA A CA 1
ATOM 723 C C . ALA A 1 94 ? 15.614 11.654 -28.584 1.00 83.69 94 ALA A C 1
ATOM 725 O O . ALA A 1 94 ? 15.474 12.716 -27.977 1.00 83.69 94 ALA A O 1
ATOM 726 N N . GLU A 1 95 ? 14.581 10.847 -28.830 1.00 85.31 95 GLU A N 1
ATOM 727 C CA . GLU A 1 95 ? 13.209 11.104 -28.363 1.00 85.31 95 GLU A CA 1
ATOM 728 C C . GLU A 1 95 ? 13.084 10.919 -26.847 1.00 85.31 95 GLU A C 1
ATOM 730 O O . GLU A 1 95 ? 12.355 11.658 -26.178 1.00 85.31 95 GLU A O 1
ATOM 735 N N . PHE A 1 96 ? 13.836 9.972 -26.283 1.00 85.88 96 PHE A N 1
ATOM 736 C CA . PHE A 1 96 ? 13.944 9.803 -24.840 1.00 85.88 96 PHE A CA 1
ATOM 737 C C . PHE A 1 96 ? 14.587 11.023 -24.173 1.00 85.88 96 PHE A C 1
ATOM 739 O O . PHE A 1 96 ? 13.971 11.616 -23.287 1.00 85.88 96 PHE A O 1
ATOM 746 N N . ASN A 1 97 ? 15.758 11.455 -24.647 1.00 89.94 97 ASN A N 1
ATOM 747 C CA . ASN A 1 97 ? 16.473 12.602 -24.080 1.00 89.94 97 ASN A CA 1
ATOM 748 C C . ASN A 1 97 ? 15.656 13.893 -24.166 1.00 89.94 97 ASN A C 1
ATOM 750 O O . ASN A 1 97 ? 15.556 14.618 -23.182 1.00 89.94 97 ASN A O 1
ATOM 754 N N . LYS A 1 98 ? 14.974 14.134 -25.293 1.00 90.56 98 LYS A N 1
ATOM 755 C CA . LYS A 1 98 ? 14.110 15.311 -25.437 1.00 90.56 98 LYS A CA 1
ATOM 756 C C . LYS A 1 98 ? 12.993 15.349 -24.386 1.00 90.56 98 LYS A C 1
ATOM 758 O O . LYS A 1 98 ? 12.714 16.404 -23.828 1.00 90.56 98 LYS A O 1
ATOM 763 N N . ARG A 1 99 ? 12.364 14.209 -24.080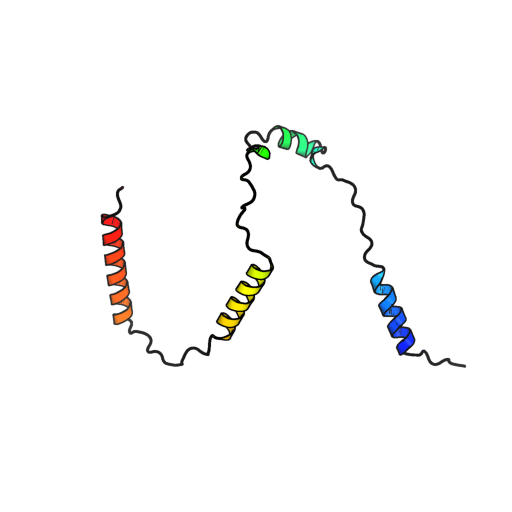 1.00 88.56 99 ARG A N 1
ATOM 764 C CA . ARG A 1 99 ? 11.335 14.157 -23.027 1.00 88.56 99 ARG A CA 1
ATOM 765 C C . ARG A 1 99 ? 11.911 14.341 -21.635 1.00 88.56 99 ARG A C 1
ATOM 767 O O . ARG A 1 99 ? 11.225 14.912 -20.796 1.00 88.56 99 ARG A O 1
ATOM 774 N N . VAL A 1 100 ? 13.122 13.848 -21.380 1.00 90.69 100 VAL A N 1
ATOM 775 C CA . VAL A 1 100 ? 13.816 14.095 -20.110 1.00 90.69 100 VAL A CA 1
ATOM 776 C C . VAL A 1 100 ? 14.042 15.595 -19.934 1.00 90.69 100 VAL A C 1
ATOM 778 O O . VAL A 1 100 ? 13.671 16.128 -18.891 1.00 90.69 100 VAL A O 1
ATOM 781 N N . ASP A 1 101 ? 14.538 16.281 -20.965 1.00 93.19 101 ASP A N 1
ATOM 782 C CA . ASP A 1 101 ? 14.751 17.733 -20.938 1.00 93.19 101 ASP A CA 1
ATOM 783 C C . ASP A 1 101 ? 13.435 18.501 -20.722 1.00 93.19 101 ASP A C 1
ATOM 785 O O . ASP A 1 101 ? 13.355 19.373 -19.853 1.00 93.19 101 ASP A O 1
ATOM 789 N N . ASP A 1 102 ? 12.366 18.122 -21.433 1.00 93.88 102 ASP A N 1
ATOM 790 C CA . ASP A 1 102 ? 11.032 18.715 -21.261 1.00 93.88 102 ASP A CA 1
ATOM 791 C C . ASP A 1 102 ? 10.482 18.503 -19.834 1.00 93.88 102 ASP A C 1
ATOM 793 O O . ASP A 1 102 ? 9.767 19.353 -19.294 1.00 93.88 102 ASP A O 1
ATOM 797 N N . LEU A 1 103 ? 10.793 17.364 -19.204 1.00 91.19 103 LEU A N 1
ATOM 798 C CA . LEU A 1 103 ? 10.360 17.051 -17.842 1.00 91.19 103 LEU A CA 1
ATOM 799 C C . LEU A 1 103 ? 11.149 17.850 -16.802 1.00 91.19 103 LEU A C 1
ATOM 801 O O . LEU A 1 103 ? 10.562 18.344 -15.839 1.00 91.19 103 LEU A O 1
ATOM 805 N N . VAL A 1 104 ? 12.458 18.005 -17.009 1.00 92.25 104 VAL A N 1
ATOM 806 C CA . VAL A 1 104 ? 13.322 18.840 -16.166 1.00 92.25 104 VAL A CA 1
ATOM 807 C C . VAL A 1 104 ? 12.840 20.288 -16.194 1.00 92.25 104 VAL A C 1
ATOM 809 O O . VAL A 1 104 ? 12.635 20.865 -15.128 1.00 92.25 104 VAL A O 1
ATOM 812 N N . ALA A 1 105 ? 12.548 20.834 -17.378 1.00 92.50 105 ALA A N 1
ATOM 813 C CA . ALA A 1 105 ? 12.034 22.196 -17.522 1.00 92.50 105 ALA A CA 1
ATOM 814 C C . ALA A 1 105 ? 10.719 22.411 -16.751 1.00 92.50 105 ALA A C 1
ATOM 816 O O . ALA A 1 105 ? 10.565 23.409 -16.049 1.00 92.50 105 ALA A O 1
ATOM 817 N N . LYS A 1 106 ? 9.792 21.443 -16.805 1.00 88.44 106 LYS A N 1
ATOM 818 C CA . LYS A 1 106 ? 8.549 21.502 -16.017 1.00 88.44 106 LYS A CA 1
ATOM 819 C C . LYS A 1 106 ? 8.811 21.467 -14.517 1.00 88.44 106 LYS A C 1
ATOM 821 O O . LYS A 1 106 ? 8.179 22.205 -13.773 1.00 88.44 106 LYS A O 1
ATOM 826 N N . VAL A 1 107 ? 9.720 20.611 -14.051 1.00 90.12 107 VAL A N 1
ATOM 827 C CA . VAL A 1 107 ? 10.066 20.546 -12.621 1.00 90.12 107 VAL A CA 1
ATOM 828 C C . VAL A 1 107 ? 10.695 21.858 -12.152 1.00 90.12 107 VAL A C 1
ATOM 830 O O . VAL A 1 107 ? 10.421 22.291 -11.036 1.00 90.12 107 VAL A O 1
ATOM 833 N N . GLU A 1 108 ? 11.520 22.500 -12.977 1.00 87.31 108 GLU A N 1
ATOM 834 C CA . GLU A 1 108 ? 12.086 23.818 -12.673 1.00 87.31 108 GLU A CA 1
ATOM 835 C C . GLU A 1 108 ? 11.014 24.908 -12.606 1.00 87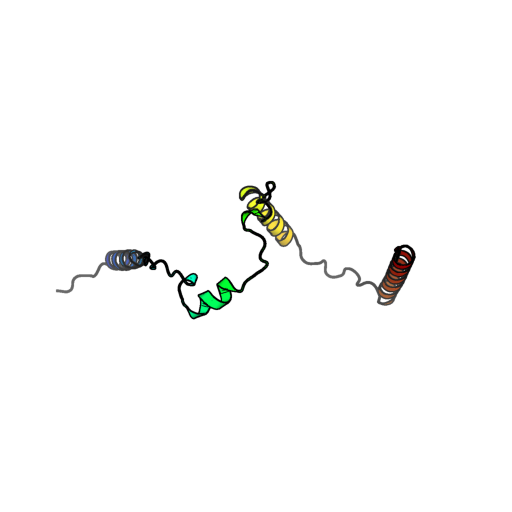.31 108 GLU A C 1
ATOM 837 O O . GLU A 1 108 ? 11.020 25.694 -11.661 1.00 87.31 108 GLU A O 1
ATOM 842 N N . GLU A 1 109 ? 10.058 24.912 -13.536 1.00 87.56 109 GLU A N 1
ATOM 843 C CA . GLU A 1 109 ? 8.895 25.805 -13.495 1.00 87.56 109 GLU A CA 1
ATOM 844 C C . GLU A 1 109 ? 8.089 25.618 -12.199 1.00 87.56 109 GLU A C 1
ATOM 846 O O . GLU A 1 109 ? 7.832 26.588 -11.490 1.00 87.56 109 GLU A O 1
ATOM 851 N N . TYR A 1 110 ? 7.787 24.370 -11.823 1.00 82.94 110 TYR A N 1
ATOM 852 C CA . TYR A 1 110 ? 7.095 24.067 -10.564 1.00 82.94 110 TYR A CA 1
ATOM 853 C C . TYR A 1 110 ? 7.875 24.516 -9.323 1.00 82.94 110 TYR A C 1
ATOM 855 O O . TYR A 1 110 ? 7.272 24.988 -8.366 1.00 82.94 110 TYR A O 1
ATOM 863 N N . LYS A 1 111 ? 9.207 24.389 -9.320 1.00 82.56 111 LYS A N 1
ATOM 864 C CA . LYS A 1 111 ? 10.049 24.852 -8.202 1.00 82.56 111 LYS A CA 1
ATOM 865 C C . LYS A 1 111 ? 10.078 26.372 -8.066 1.00 82.56 111 LYS A C 1
ATOM 867 O O . LYS A 1 111 ? 10.299 26.865 -6.967 1.00 82.56 111 LYS A O 1
ATOM 872 N N . LEU A 1 112 ? 9.926 27.104 -9.168 1.00 82.00 112 LEU A N 1
ATOM 873 C CA . LEU A 1 112 ? 9.877 28.567 -9.156 1.00 82.00 112 LEU A CA 1
ATOM 874 C C . LEU A 1 112 ? 8.530 29.099 -8.649 1.00 82.00 112 LEU A C 1
ATOM 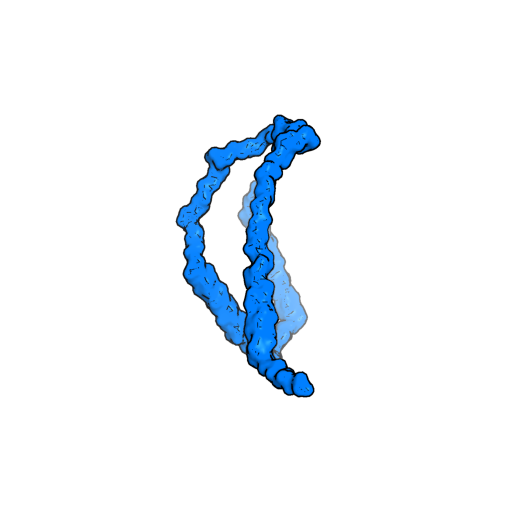876 O O . LEU A 1 112 ? 8.491 30.209 -8.122 1.00 82.00 112 LEU A O 1
ATOM 880 N N . ASP A 1 113 ? 7.460 28.317 -8.801 1.00 79.12 113 ASP A N 1
ATOM 881 C CA . ASP A 1 113 ? 6.105 28.645 -8.333 1.00 79.12 113 ASP A CA 1
ATOM 882 C C . ASP A 1 113 ? 5.831 28.177 -6.887 1.00 79.12 113 ASP A C 1
ATOM 884 O O . ASP A 1 113 ? 4.796 28.507 -6.312 1.00 79.12 113 ASP A O 1
ATOM 888 N N . ASP A 1 114 ? 6.754 27.424 -6.274 1.00 70.19 114 ASP A N 1
ATOM 889 C CA . ASP A 1 114 ? 6.640 26.960 -4.887 1.00 70.19 114 ASP A CA 1
ATOM 890 C C . ASP A 1 114 ? 7.013 28.095 -3.906 1.00 70.19 114 ASP A C 1
ATOM 892 O O . ASP A 1 114 ? 8.169 28.546 -3.894 1.00 70.19 114 ASP A O 1
ATOM 896 N N . PRO A 1 115 ? 6.072 28.618 -3.093 1.00 66.19 115 PRO A N 1
ATOM 897 C CA . PRO A 1 115 ? 6.396 29.610 -2.078 1.00 66.19 115 PRO A CA 1
ATOM 898 C C . PRO A 1 115 ? 7.288 28.974 -1.000 1.00 66.19 115 PRO A C 1
ATOM 900 O O . PRO A 1 115 ? 6.877 28.029 -0.334 1.00 66.19 115 PRO A O 1
ATOM 903 N N . GLN A 1 116 ? 8.505 29.514 -0.853 1.00 62.09 116 GLN A N 1
ATOM 904 C CA . GLN A 1 116 ? 9.506 29.133 0.161 1.00 62.09 116 GLN A CA 1
ATOM 905 C C . GLN A 1 116 ? 8.928 29.005 1.577 1.00 62.09 116 GLN A C 1
ATOM 907 O O . GLN A 1 116 ? 8.175 29.919 1.992 1.00 62.09 116 GLN A O 1
#

Foldseek 3Di:
DDDPDDVVVVVVVVVVVVVVPPDPDPDPPPPVCPPPVNVVVVVPPPDDDDPVNDPDDDPPDDDPVRVVVVVVVVVVVVVPDDPDPPDPPPPPPVRVVVVVVVVVVVVVVVVVVDDD

Sequence (116 aa):
MRMPINKRLFATLVLSGMVSGCASINMPDLDFIKIPEFKEEAENLGGYPNVEDAPQVPTDIRSDAQWDKDAKQLMAKRDSFGPVPEGEPMESDAEFNKRVDDLVAKVEEYKLDDPQ